Protein AF-A0A0Q7FBQ8-F1 (afdb_monomer_lite)

Structure (mmCIF, N/CA/C/O backbone):
data_AF-A0A0Q7FBQ8-F1
#
_entry.id   AF-A0A0Q7FBQ8-F1
#
loop_
_atom_site.group_PDB
_atom_site.id
_atom_site.type_symbol
_atom_site.label_atom_id
_atom_site.label_alt_id
_atom_site.label_comp_id
_atom_site.label_asym_id
_atom_site.label_entity_id
_atom_site.label_seq_id
_atom_site.pdbx_PDB_ins_code
_atom_site.Cartn_x
_atom_site.Cartn_y
_atom_site.Cartn_z
_atom_site.occupancy
_atom_site.B_iso_or_equiv
_atom_site.auth_seq_id
_atom_site.auth_comp_id
_atom_site.auth_asym_id
_atom_site.auth_atom_id
_atom_site.pdbx_PDB_model_num
ATOM 1 N N . MET A 1 1 ? 16.647 52.178 -50.863 1.00 52.84 1 MET A N 1
ATOM 2 C CA . MET A 1 1 ? 17.039 51.071 -51.768 1.00 52.84 1 MET A CA 1
ATOM 3 C C . MET A 1 1 ? 17.459 49.808 -50.981 1.00 52.84 1 MET A C 1
ATOM 5 O O . MET A 1 1 ? 18.518 49.259 -51.229 1.00 52.84 1 MET A O 1
ATOM 9 N N . ARG A 1 2 ? 16.657 49.344 -49.997 1.00 54.69 2 ARG A N 1
ATOM 10 C CA . ARG A 1 2 ? 16.983 48.181 -49.124 1.00 54.69 2 ARG A CA 1
ATOM 11 C C . ARG A 1 2 ? 15.959 47.029 -49.173 1.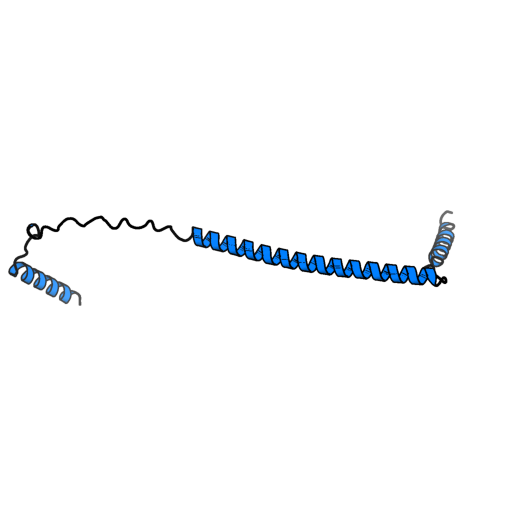00 54.69 2 ARG A C 1
ATOM 13 O O . ARG A 1 2 ? 16.252 45.950 -48.681 1.00 54.69 2 ARG A O 1
ATOM 20 N N . LEU A 1 3 ? 14.795 47.213 -49.810 1.00 55.66 3 LEU A N 1
ATOM 21 C CA . LEU A 1 3 ? 13.736 46.188 -49.865 1.00 55.66 3 LEU A CA 1
ATOM 22 C C . LEU A 1 3 ? 13.876 45.162 -51.009 1.00 55.66 3 LEU A C 1
ATOM 24 O O . LEU A 1 3 ? 13.200 44.137 -50.981 1.00 55.66 3 LEU A O 1
ATOM 28 N N . MET A 1 4 ? 14.751 45.386 -51.997 1.00 60.47 4 MET A N 1
ATOM 29 C CA . MET A 1 4 ? 14.908 44.465 -53.141 1.00 60.47 4 MET A CA 1
ATOM 30 C C . MET A 1 4 ? 15.776 43.231 -52.840 1.00 60.47 4 MET A C 1
ATOM 32 O O . MET A 1 4 ? 15.651 42.234 -53.541 1.00 60.47 4 MET A O 1
ATOM 36 N N . PHE A 1 5 ? 16.588 43.249 -51.774 1.00 59.62 5 PHE A N 1
ATOM 37 C CA . PHE A 1 5 ? 17.479 42.134 -51.410 1.00 59.62 5 PHE A CA 1
ATOM 38 C C . PHE A 1 5 ? 16.883 41.126 -50.409 1.00 59.62 5 PHE A C 1
ATOM 40 O O . PHE A 1 5 ? 17.379 40.008 -50.322 1.00 59.62 5 PHE A O 1
ATOM 47 N N . MET A 1 6 ? 15.798 41.452 -49.690 1.00 63.06 6 MET A N 1
ATOM 48 C CA . MET A 1 6 ? 15.184 40.498 -48.743 1.00 63.06 6 MET A CA 1
ATOM 49 C C . MET A 1 6 ? 14.330 39.425 -49.429 1.00 63.06 6 MET A C 1
ATOM 51 O O . MET A 1 6 ? 14.265 38.293 -48.962 1.00 63.06 6 MET A O 1
ATOM 55 N N . ARG A 1 7 ? 13.692 39.757 -50.556 1.00 65.94 7 ARG A N 1
ATOM 56 C CA . ARG A 1 7 ? 12.843 38.819 -51.308 1.00 65.94 7 ARG A CA 1
ATOM 57 C C . ARG A 1 7 ? 13.627 37.627 -51.880 1.00 65.94 7 ARG A C 1
ATOM 59 O O . ARG A 1 7 ? 13.172 36.510 -51.654 1.00 65.94 7 ARG A O 1
ATOM 66 N N . PRO A 1 8 ? 14.797 37.790 -52.537 1.00 72.69 8 PRO A N 1
ATOM 67 C CA . 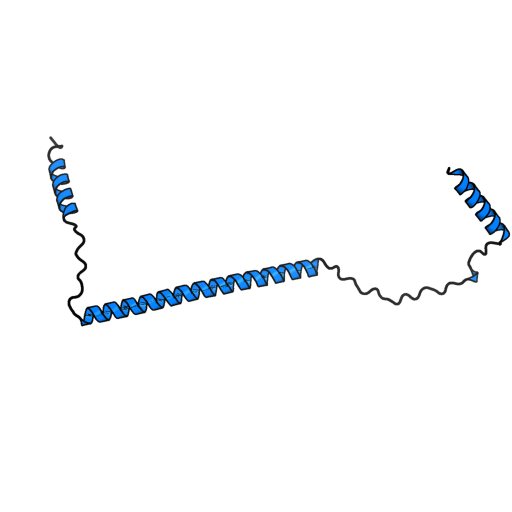PRO A 1 8 ? 15.555 36.634 -53.020 1.00 72.69 8 PRO A CA 1
ATOM 68 C C . PRO A 1 8 ? 16.095 35.762 -51.878 1.00 72.69 8 PRO A C 1
ATOM 70 O O . PRO A 1 8 ? 16.173 34.548 -52.031 1.00 72.69 8 PRO A O 1
ATOM 73 N N . LEU A 1 9 ? 16.398 36.352 -50.717 1.00 75.50 9 LEU A N 1
ATOM 74 C CA . LEU A 1 9 ? 16.871 35.612 -49.545 1.00 75.50 9 LEU A CA 1
ATOM 75 C C . LEU A 1 9 ? 15.767 34.742 -48.924 1.00 75.50 9 LEU A C 1
ATOM 77 O O . LEU A 1 9 ? 16.017 33.595 -48.566 1.00 75.50 9 LEU A O 1
ATOM 81 N N . LEU A 1 10 ? 14.531 35.247 -48.868 1.00 75.88 10 LEU A N 1
ATOM 82 C CA . LEU A 1 10 ? 13.373 34.466 -48.422 1.00 75.88 10 LEU A CA 1
ATOM 83 C C . LEU A 1 10 ? 13.033 33.328 -49.394 1.00 75.88 10 LEU A C 1
ATOM 85 O O . LEU A 1 10 ? 12.703 32.232 -48.949 1.00 75.88 10 LEU A O 1
ATOM 89 N N . PHE A 1 11 ? 13.167 33.551 -50.706 1.00 76.50 11 PHE A N 1
ATOM 90 C CA . PHE A 1 11 ? 12.988 32.485 -51.697 1.00 76.50 11 PHE A CA 1
ATOM 91 C C . PHE A 1 11 ? 14.085 31.416 -51.610 1.00 76.50 11 PHE A C 1
ATOM 93 O O . PHE A 1 11 ? 13.772 30.230 -51.659 1.00 76.50 11 PHE A O 1
ATOM 100 N N . ALA A 1 12 ? 15.346 31.804 -51.406 1.00 75.81 12 ALA A N 1
ATOM 101 C CA . ALA A 1 12 ? 16.440 30.854 -51.201 1.00 75.81 12 ALA A CA 1
ATOM 102 C C . ALA A 1 12 ? 16.248 30.017 -49.922 1.00 75.81 12 ALA A C 1
ATOM 104 O O . ALA A 1 12 ? 16.447 28.803 -49.944 1.00 75.81 12 ALA A O 1
ATOM 105 N N . LEU A 1 13 ? 15.792 30.643 -48.831 1.00 74.25 13 LEU A N 1
ATOM 106 C CA . LEU A 1 13 ? 15.501 29.951 -47.573 1.00 74.25 13 LEU A CA 1
ATOM 107 C C . LEU A 1 13 ? 14.323 28.974 -47.716 1.00 74.25 13 LEU A C 1
ATOM 109 O O . LEU A 1 13 ? 14.384 27.863 -47.196 1.00 74.25 13 LEU A O 1
ATOM 113 N N . ALA A 1 14 ? 13.276 29.354 -48.455 1.00 73.25 14 ALA A N 1
ATOM 114 C CA . ALA A 1 14 ? 12.123 28.493 -48.709 1.00 73.25 14 ALA A CA 1
ATOM 115 C C . ALA A 1 14 ? 12.486 27.260 -49.556 1.00 73.25 14 ALA A C 1
ATOM 117 O O . ALA A 1 14 ? 11.999 26.165 -49.282 1.00 73.25 14 ALA A O 1
ATOM 118 N N . ILE A 1 15 ? 13.378 27.410 -50.541 1.00 74.25 15 ILE A N 1
ATOM 119 C CA . ILE A 1 15 ? 13.859 26.289 -51.364 1.00 74.25 15 ILE A CA 1
ATOM 120 C C . ILE A 1 15 ? 14.737 25.341 -50.532 1.00 74.25 15 ILE A C 1
ATOM 122 O O . ILE A 1 15 ? 14.583 24.126 -50.631 1.00 74.25 15 ILE A O 1
ATOM 126 N N . PHE A 1 16 ? 15.597 25.877 -49.660 1.00 66.12 16 PHE A N 1
ATOM 127 C CA . PHE A 1 16 ? 16.437 25.060 -48.776 1.00 66.12 16 PHE A CA 1
ATOM 128 C C . PHE A 1 16 ? 15.621 24.340 -47.685 1.00 66.12 16 PHE A C 1
ATOM 130 O O . PHE A 1 16 ? 15.918 23.202 -47.324 1.00 66.12 16 PHE A O 1
ATOM 137 N N . ALA A 1 17 ? 14.548 24.964 -47.189 1.00 64.31 17 ALA A N 1
ATOM 138 C CA . ALA A 1 17 ? 13.612 24.329 -46.263 1.00 64.31 17 ALA A CA 1
ATOM 139 C C . ALA A 1 17 ? 12.785 23.222 -46.942 1.00 64.31 17 ALA A C 1
ATOM 141 O O . ALA A 1 17 ? 12.513 22.196 -46.327 1.00 64.31 17 ALA A O 1
ATOM 142 N N . ALA A 1 18 ? 12.432 23.388 -48.220 1.00 61.47 18 ALA A N 1
ATOM 143 C CA . ALA A 1 18 ? 11.722 22.367 -48.991 1.00 61.47 18 ALA A CA 1
ATOM 144 C C . ALA A 1 18 ? 12.607 21.162 -49.369 1.00 61.47 18 ALA A C 1
ATOM 146 O O . ALA A 1 18 ? 12.085 20.071 -49.597 1.00 61.47 18 ALA A O 1
ATOM 147 N N . SER A 1 19 ? 13.937 21.320 -49.403 1.00 60.09 19 SER A N 1
ATOM 148 C CA . SER A 1 19 ? 14.871 20.204 -49.612 1.00 60.09 19 SER A CA 1
ATOM 149 C C . SER A 1 19 ? 15.188 19.413 -48.340 1.00 60.09 19 SER A C 1
ATOM 151 O O . SER A 1 19 ? 15.878 18.398 -48.421 1.00 60.09 19 SER A O 1
ATOM 153 N N . ALA A 1 20 ? 14.656 19.811 -47.180 1.00 59.91 20 ALA A N 1
ATOM 154 C CA . ALA A 1 20 ? 14.623 18.973 -45.984 1.00 59.91 20 ALA A CA 1
ATOM 155 C C . ALA A 1 20 ? 13.536 17.890 -46.130 1.00 59.91 20 ALA A C 1
ATOM 157 O O . ALA A 1 20 ? 12.596 17.804 -45.342 1.00 59.91 20 ALA A O 1
ATOM 158 N N . SER A 1 21 ? 13.640 17.068 -47.179 1.00 59.34 21 SER A N 1
ATOM 159 C CA . SER A 1 21 ? 12.890 15.815 -47.234 1.00 59.34 21 SER A CA 1
ATOM 160 C C . SER A 1 21 ? 13.326 14.944 -46.054 1.00 59.34 21 SER A C 1
ATOM 162 O O . SER A 1 21 ? 14.530 14.876 -45.780 1.00 59.34 21 SER A O 1
ATOM 164 N N . PRO A 1 22 ? 12.396 14.275 -45.347 1.00 60.66 22 PRO A N 1
ATOM 165 C CA . PRO A 1 22 ? 12.776 13.291 -44.347 1.00 60.66 22 PRO A CA 1
ATOM 166 C C . PRO A 1 22 ? 13.670 12.266 -45.040 1.00 60.66 22 PRO A C 1
ATOM 168 O O . PRO A 1 22 ? 13.257 11.639 -46.019 1.00 60.66 22 PRO A O 1
ATOM 171 N N . ALA A 1 23 ? 14.919 12.158 -44.582 1.00 62.47 23 ALA A N 1
ATOM 172 C CA . ALA A 1 23 ? 15.840 11.156 -45.086 1.00 62.47 23 ALA A CA 1
ATOM 173 C C . ALA A 1 23 ? 15.125 9.798 -44.994 1.00 62.47 23 ALA A C 1
ATOM 175 O O . ALA A 1 23 ? 14.653 9.456 -43.904 1.00 62.47 23 ALA A O 1
ATOM 176 N N . PRO A 1 24 ? 14.971 9.050 -46.102 1.00 58.47 24 PRO A N 1
ATOM 177 C CA . PRO A 1 24 ? 14.360 7.735 -46.036 1.00 58.47 24 PRO A CA 1
ATOM 178 C C . PRO A 1 24 ? 15.163 6.917 -45.030 1.00 58.47 24 PRO A C 1
ATOM 180 O O . PRO A 1 24 ? 16.381 6.789 -45.173 1.00 58.47 24 PRO A O 1
ATOM 183 N N . ALA A 1 25 ? 14.479 6.441 -43.985 1.00 59.41 25 ALA A N 1
ATOM 184 C CA . ALA A 1 25 ? 15.052 5.578 -42.967 1.00 59.41 25 ALA A CA 1
ATOM 185 C C . ALA A 1 25 ? 15.870 4.499 -43.679 1.00 59.41 25 ALA A C 1
ATOM 187 O O . ALA A 1 25 ? 15.334 3.740 -44.491 1.00 59.41 25 ALA A O 1
ATOM 188 N N . GLN A 1 26 ? 17.184 4.515 -43.464 1.00 61.31 26 GLN A N 1
ATOM 189 C CA . GLN A 1 26 ? 18.096 3.583 -44.103 1.00 61.31 26 GLN A CA 1
ATOM 190 C C . GLN A 1 26 ? 17.791 2.203 -43.528 1.00 61.31 26 GLN A C 1
ATOM 192 O O . GLN A 1 26 ? 18.312 1.832 -42.482 1.00 61.31 26 GLN A O 1
ATOM 197 N N . VAL A 1 27 ? 16.891 1.464 -44.180 1.00 60.94 27 VAL A N 1
ATOM 198 C CA . VAL A 1 27 ? 16.631 0.063 -43.856 1.00 60.94 27 VAL A CA 1
ATOM 199 C C . VAL A 1 27 ? 17.964 -0.650 -44.009 1.00 60.94 27 VAL A C 1
ATOM 201 O O . VAL A 1 27 ? 18.521 -0.680 -45.111 1.00 60.94 27 VAL A O 1
ATOM 204 N N . ALA A 1 28 ? 18.502 -1.158 -42.900 1.00 60.38 28 ALA A N 1
ATOM 205 C CA . ALA A 1 28 ? 19.765 -1.869 -42.898 1.00 60.38 28 ALA A CA 1
ATOM 206 C C . ALA A 1 28 ? 19.687 -3.005 -43.932 1.00 60.38 28 ALA A C 1
ATOM 208 O O . ALA A 1 28 ? 18.905 -3.945 -43.795 1.00 60.38 28 ALA A O 1
ATOM 209 N N . ARG A 1 29 ? 20.452 -2.875 -45.024 1.00 64.00 29 ARG A N 1
ATOM 210 C CA . ARG A 1 29 ? 20.529 -3.883 -46.099 1.00 64.00 29 ARG A CA 1
ATOM 211 C C . ARG A 1 29 ? 21.268 -5.144 -45.659 1.00 64.00 29 ARG A C 1
ATOM 213 O O . ARG A 1 29 ? 21.197 -6.152 -46.355 1.00 64.00 29 ARG A O 1
ATOM 220 N N . ASP A 1 30 ? 21.979 -5.062 -44.541 1.00 78.81 30 ASP A N 1
ATOM 221 C CA . ASP A 1 30 ? 22.731 -6.161 -43.963 1.00 78.81 30 ASP A CA 1
ATOM 222 C C . ASP A 1 30 ? 21.791 -7.051 -43.126 1.00 78.81 30 ASP A C 1
ATOM 224 O O . ASP A 1 30 ? 21.193 -6.558 -42.161 1.00 78.81 30 ASP A O 1
ATOM 228 N N . PRO A 1 31 ? 21.615 -8.339 -43.479 1.00 78.00 31 PRO A N 1
ATOM 229 C CA . PRO A 1 31 ? 20.740 -9.244 -42.737 1.00 78.00 31 PRO A CA 1
ATOM 230 C C . PRO A 1 31 ? 21.122 -9.341 -41.253 1.00 78.00 31 PRO A C 1
ATOM 232 O O . PRO A 1 31 ? 20.232 -9.371 -40.407 1.00 78.00 31 PRO A O 1
ATOM 235 N N . ALA A 1 32 ? 22.416 -9.278 -40.919 1.00 82.06 32 ALA A N 1
ATOM 236 C CA . ALA A 1 32 ? 22.873 -9.351 -39.531 1.00 82.06 32 ALA A CA 1
ATOM 237 C C . ALA A 1 32 ? 22.439 -8.128 -38.701 1.00 82.06 32 ALA A C 1
ATOM 239 O O . ALA A 1 32 ? 22.045 -8.261 -37.542 1.00 82.06 32 ALA A O 1
ATOM 240 N N . ALA A 1 33 ? 22.463 -6.932 -39.297 1.00 83.69 33 ALA A N 1
ATOM 241 C CA . ALA A 1 33 ? 22.008 -5.712 -38.634 1.00 83.69 33 ALA A CA 1
ATOM 242 C C . ALA A 1 33 ? 20.488 -5.724 -38.408 1.00 83.69 33 ALA A C 1
ATOM 244 O O . ALA A 1 33 ? 20.012 -5.27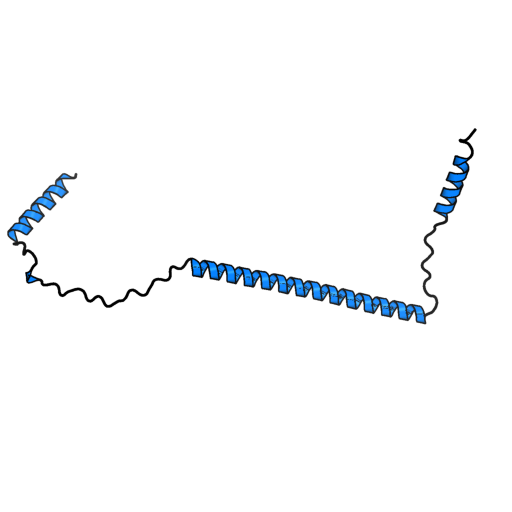4 -37.366 1.00 83.69 33 ALA A O 1
ATOM 245 N N . ARG A 1 34 ? 19.730 -6.295 -39.351 1.00 82.88 34 ARG A N 1
ATOM 246 C CA . ARG A 1 34 ? 18.273 -6.432 -39.248 1.00 82.88 34 ARG A CA 1
ATOM 247 C C . ARG A 1 34 ? 17.856 -7.404 -38.141 1.00 82.88 34 ARG A C 1
ATOM 249 O O . ARG A 1 34 ? 16.933 -7.103 -37.386 1.00 82.88 34 ARG A O 1
ATOM 256 N N . ASP A 1 35 ? 18.554 -8.530 -38.010 1.00 86.06 35 ASP A N 1
ATOM 257 C CA . ASP A 1 35 ? 18.305 -9.504 -36.939 1.00 86.06 35 ASP A CA 1
ATOM 258 C C . ASP A 1 35 ? 18.622 -8.924 -35.554 1.00 86.06 35 ASP A C 1
ATOM 260 O O . ASP A 1 35 ? 17.908 -9.186 -34.582 1.00 86.06 35 ASP A O 1
ATOM 264 N N . LEU A 1 36 ? 19.672 -8.104 -35.457 1.00 87.88 36 LEU A N 1
ATOM 265 C CA . LEU A 1 36 ? 20.057 -7.428 -34.218 1.00 87.88 36 LEU A CA 1
ATOM 266 C C . LEU A 1 36 ? 19.038 -6.345 -33.828 1.00 87.88 36 LEU A C 1
ATOM 268 O O . LEU A 1 36 ? 18.692 -6.211 -32.651 1.00 87.88 36 LEU A O 1
ATOM 272 N N . GLU A 1 37 ? 18.513 -5.604 -34.804 1.00 88.00 37 GLU A N 1
ATOM 273 C CA . GLU A 1 37 ? 17.442 -4.628 -34.591 1.00 88.00 37 GLU A CA 1
ATOM 274 C C . GLU A 1 37 ? 16.154 -5.310 -34.112 1.00 88.00 37 GLU A C 1
ATOM 276 O O . GLU A 1 37 ? 15.544 -4.871 -33.136 1.00 88.00 37 GLU A O 1
ATOM 281 N N . PHE A 1 38 ? 15.779 -6.432 -34.730 1.00 88.56 38 PHE A N 1
ATOM 282 C CA . PHE A 1 38 ? 14.610 -7.208 -34.323 1.00 88.56 38 PHE A CA 1
ATOM 283 C C . PHE A 1 38 ? 14.741 -7.744 -32.891 1.00 88.56 38 PHE A C 1
ATOM 285 O O . PHE A 1 38 ? 13.816 -7.600 -32.092 1.00 88.56 38 PHE A O 1
ATOM 292 N N . GLN A 1 39 ? 15.906 -8.287 -32.524 1.00 90.00 39 GLN A N 1
ATOM 293 C CA . GLN A 1 39 ? 16.180 -8.733 -31.152 1.00 90.00 39 GLN A CA 1
ATOM 294 C C . GLN A 1 39 ? 16.105 -7.582 -30.140 1.00 90.00 39 GLN A C 1
ATOM 296 O O . GLN A 1 39 ? 15.514 -7.738 -29.071 1.00 90.00 39 GLN A O 1
ATOM 301 N N . ASN A 1 40 ? 16.636 -6.403 -30.480 1.00 92.19 40 ASN A N 1
ATOM 302 C CA . ASN A 1 40 ? 16.523 -5.225 -29.617 1.00 92.19 40 ASN A CA 1
ATOM 303 C C . ASN A 1 40 ? 15.070 -4.780 -29.444 1.00 92.19 40 ASN A C 1
ATOM 305 O O . ASN A 1 40 ? 14.639 -4.508 -28.325 1.00 92.19 40 ASN A O 1
ATOM 309 N N . GLN A 1 41 ? 14.288 -4.753 -30.524 1.00 92.69 41 GLN A N 1
ATOM 310 C CA . GLN A 1 41 ? 12.865 -4.428 -30.445 1.00 92.69 41 GLN A CA 1
ATOM 311 C C . GLN A 1 41 ? 12.101 -5.438 -29.582 1.00 92.69 41 GLN A C 1
ATOM 313 O O . GLN A 1 41 ? 11.235 -5.048 -28.797 1.00 92.69 41 GLN A O 1
ATOM 318 N N . GLN A 1 42 ? 12.422 -6.730 -29.672 1.00 94.06 42 GLN A N 1
ATOM 319 C CA . GLN A 1 42 ? 11.827 -7.746 -28.804 1.00 94.06 42 GLN A CA 1
ATOM 320 C C . GLN A 1 42 ? 12.188 -7.539 -27.333 1.00 94.06 42 GLN A C 1
ATOM 322 O O . GLN A 1 42 ? 11.314 -7.651 -26.473 1.00 94.06 42 GLN A O 1
ATOM 327 N N . LEU A 1 43 ? 13.450 -7.227 -27.032 1.00 95.50 43 LEU A N 1
ATOM 328 C CA . LEU A 1 43 ? 13.895 -6.964 -25.665 1.00 95.50 43 LEU A CA 1
ATOM 329 C C . LEU A 1 43 ? 13.186 -5.738 -25.077 1.00 95.50 43 LEU A C 1
ATOM 331 O O . LEU A 1 43 ? 12.669 -5.797 -23.963 1.00 95.50 43 LEU A O 1
ATOM 335 N N . LEU A 1 44 ? 13.095 -4.650 -25.844 1.00 95.62 44 LEU A N 1
ATOM 336 C CA . LEU A 1 44 ? 12.391 -3.437 -25.428 1.00 95.62 44 LEU A CA 1
ATOM 337 C C . LEU A 1 44 ? 10.904 -3.701 -25.173 1.00 95.62 44 LEU A C 1
ATOM 339 O O . LEU A 1 44 ? 10.361 -3.249 -24.168 1.00 95.62 44 LEU A O 1
ATOM 343 N N . ASN A 1 45 ? 10.245 -4.474 -26.039 1.00 95.44 45 ASN A N 1
ATOM 344 C CA . ASN A 1 45 ? 8.848 -4.851 -25.830 1.00 95.44 45 ASN A CA 1
ATOM 345 C C . ASN A 1 45 ? 8.660 -5.684 -24.555 1.00 95.44 45 ASN A C 1
ATOM 347 O O . ASN A 1 45 ? 7.718 -5.437 -23.803 1.00 95.44 45 ASN A O 1
ATOM 351 N N . GLN A 1 46 ? 9.565 -6.624 -24.274 1.00 95.50 46 GLN A N 1
ATOM 352 C CA . GLN A 1 46 ? 9.525 -7.400 -23.031 1.00 95.50 46 GLN A CA 1
ATOM 353 C C . GLN A 1 46 ? 9.663 -6.497 -21.800 1.00 95.50 46 GLN A C 1
ATOM 355 O O . GLN A 1 46 ? 8.829 -6.572 -20.899 1.00 95.50 46 GLN A O 1
ATOM 360 N N . GLN A 1 47 ? 10.625 -5.572 -21.804 1.00 96.75 47 GLN A N 1
ATOM 361 C CA . GLN A 1 47 ? 10.805 -4.608 -20.713 1.00 96.75 47 GLN A CA 1
ATOM 362 C C . GLN A 1 47 ? 9.574 -3.715 -20.508 1.00 96.75 47 GLN A C 1
ATOM 364 O O . GLN A 1 47 ? 9.187 -3.429 -19.374 1.00 96.75 47 GLN A O 1
ATOM 369 N N . LEU A 1 48 ? 8.927 -3.280 -21.593 1.00 96.56 48 LEU A N 1
ATOM 370 C CA . LEU A 1 48 ? 7.699 -2.488 -21.509 1.00 96.56 48 LEU A CA 1
ATOM 371 C C . LEU A 1 48 ? 6.554 -3.282 -20.873 1.00 96.56 48 LEU A C 1
ATOM 373 O O . LEU A 1 48 ? 5.851 -2.749 -20.015 1.00 96.56 48 LEU A O 1
ATOM 377 N N . ILE A 1 49 ? 6.387 -4.552 -21.248 1.00 96.88 49 ILE A N 1
ATOM 378 C CA . ILE A 1 49 ? 5.369 -5.436 -20.665 1.00 96.88 49 ILE A CA 1
ATOM 379 C C . ILE A 1 49 ? 5.638 -5.658 -19.175 1.00 96.88 49 ILE A C 1
ATOM 381 O O . ILE A 1 49 ? 4.716 -5.569 -18.363 1.00 96.88 49 ILE A O 1
ATOM 385 N N . GLU A 1 50 ? 6.887 -5.923 -18.796 1.00 97.00 50 GLU A N 1
ATOM 386 C CA . GLU A 1 50 ? 7.275 -6.098 -17.394 1.00 97.00 50 GLU A CA 1
ATOM 387 C C . GLU A 1 50 ? 6.998 -4.844 -16.572 1.00 97.00 50 GLU A C 1
ATOM 389 O O . GLU A 1 50 ? 6.388 -4.929 -15.506 1.00 97.00 50 GLU A O 1
ATOM 394 N N . ARG A 1 51 ? 7.345 -3.669 -17.100 1.00 96.50 51 ARG A N 1
ATOM 395 C CA . ARG A 1 51 ? 7.061 -2.391 -16.446 1.00 96.50 51 ARG A CA 1
ATOM 396 C C . ARG A 1 51 ? 5.563 -2.132 -16.300 1.00 96.50 51 ARG A C 1
ATOM 398 O O . ARG A 1 51 ? 5.116 -1.622 -15.278 1.00 96.50 51 ARG A O 1
ATOM 405 N N . GLN A 1 52 ? 4.759 -2.479 -17.302 1.00 95.81 52 GLN A N 1
ATOM 406 C CA . GLN A 1 52 ? 3.303 -2.359 -17.192 1.00 95.81 52 GLN A CA 1
ATOM 407 C C . GLN A 1 52 ? 2.745 -3.293 -16.114 1.00 95.81 52 GLN A C 1
ATOM 409 O O . GLN A 1 52 ? 1.896 -2.883 -15.321 1.00 95.81 52 GLN A O 1
ATOM 414 N N . ARG A 1 53 ? 3.249 -4.531 -16.047 1.00 97.12 53 ARG A N 1
ATOM 415 C CA . ARG A 1 53 ? 2.878 -5.488 -14.998 1.00 97.12 53 ARG A CA 1
ATOM 416 C C . ARG A 1 53 ? 3.278 -4.988 -13.613 1.00 97.12 53 ARG A C 1
ATOM 418 O O . ARG A 1 53 ? 2.455 -5.075 -12.707 1.00 97.12 53 ARG A O 1
ATOM 425 N N . SER A 1 54 ? 4.479 -4.430 -13.456 1.00 97.50 54 SER A N 1
ATOM 426 C CA . SER A 1 54 ? 4.944 -3.910 -12.167 1.00 97.50 54 SER A CA 1
ATOM 427 C C . SER A 1 54 ? 4.073 -2.751 -11.684 1.00 97.50 54 SER A C 1
ATOM 429 O O . SER A 1 54 ? 3.634 -2.760 -10.541 1.00 97.50 54 SER A O 1
ATOM 431 N N . VAL A 1 55 ? 3.729 -1.807 -12.568 1.00 97.75 55 VAL A N 1
ATOM 432 C CA . VAL A 1 55 ? 2.827 -0.689 -12.240 1.00 97.75 55 VAL A CA 1
ATOM 433 C C . VAL A 1 55 ? 1.435 -1.194 -11.851 1.00 97.75 55 VAL A C 1
ATOM 435 O O . VAL A 1 55 ? 0.837 -0.703 -10.896 1.00 97.75 55 VAL A O 1
ATOM 438 N N . ALA A 1 56 ? 0.901 -2.189 -12.564 1.00 97.38 56 ALA A N 1
ATOM 439 C CA . ALA A 1 56 ? -0.394 -2.771 -12.223 1.00 97.38 56 ALA A CA 1
ATOM 440 C C . ALA A 1 56 ? -0.377 -3.442 -10.838 1.00 97.38 56 ALA A C 1
ATOM 442 O O . ALA A 1 56 ? -1.306 -3.243 -10.056 1.00 97.38 56 ALA A O 1
ATOM 443 N N . GLN A 1 57 ? 0.681 -4.193 -10.523 1.00 97.50 57 GLN A N 1
ATOM 444 C CA . GLN A 1 57 ? 0.863 -4.833 -9.218 1.00 97.50 57 GLN A CA 1
ATOM 445 C C . GLN A 1 57 ? 1.021 -3.801 -8.096 1.00 97.50 57 GLN A C 1
ATOM 447 O O . GLN A 1 57 ? 0.368 -3.915 -7.064 1.00 97.50 57 GLN A O 1
ATOM 452 N N . GLU A 1 58 ? 1.819 -2.758 -8.311 1.00 97.75 58 GLU A N 1
ATOM 453 C CA . GLU A 1 58 ? 2.010 -1.674 -7.345 1.00 97.75 58 GLU A CA 1
ATOM 454 C C . GLU A 1 58 ? 0.694 -0.940 -7.050 1.00 97.75 58 GLU A C 1
ATOM 456 O O . GLU A 1 58 ? 0.343 -0.716 -5.893 1.00 97.75 58 GLU A O 1
ATOM 461 N N . ASN A 1 59 ? -0.106 -0.655 -8.081 1.00 97.38 59 ASN A N 1
ATOM 462 C CA . ASN A 1 59 ? -1.434 -0.068 -7.904 1.00 97.38 59 ASN A CA 1
ATOM 463 C C . ASN A 1 59 ? -2.372 -0.980 -7.100 1.00 97.38 59 ASN A C 1
ATOM 465 O O . ASN A 1 59 ? -3.141 -0.492 -6.267 1.00 97.38 59 ASN A O 1
ATOM 469 N N . GLN A 1 60 ? -2.320 -2.296 -7.327 1.00 97.12 60 GLN A N 1
ATOM 470 C CA . GLN A 1 60 ? -3.103 -3.261 -6.553 1.00 97.12 60 GLN A CA 1
ATOM 471 C C . GLN A 1 60 ? -2.686 -3.262 -5.079 1.00 97.12 60 GLN A C 1
ATOM 473 O O . GLN A 1 60 ? -3.561 -3.192 -4.215 1.00 97.12 60 GLN A O 1
ATOM 478 N N . LEU A 1 61 ? -1.380 -3.277 -4.794 1.00 98.12 61 LEU A N 1
ATOM 479 C CA . LEU A 1 61 ? -0.850 -3.223 -3.429 1.00 98.12 61 LEU A CA 1
ATOM 480 C C . LEU A 1 61 ? -1.253 -1.928 -2.721 1.00 98.12 61 LEU A C 1
ATOM 482 O O . LEU A 1 61 ? -1.885 -1.987 -1.671 1.00 98.12 61 LEU A O 1
ATOM 486 N N . ASN A 1 62 ? -1.030 -0.773 -3.349 1.00 97.69 62 ASN A N 1
ATOM 487 C CA . ASN A 1 62 ? -1.419 0.527 -2.795 1.00 97.69 62 ASN A CA 1
ATOM 488 C C . ASN A 1 62 ? -2.925 0.603 -2.496 1.00 97.69 62 ASN A C 1
ATOM 490 O O . ASN A 1 62 ? -3.348 1.170 -1.488 1.00 97.69 62 ASN A O 1
ATOM 494 N N . THR A 1 63 ? -3.755 0.006 -3.356 1.00 97.62 63 THR A N 1
ATOM 495 C CA . THR A 1 63 ? -5.206 -0.051 -3.139 1.00 97.62 63 THR A CA 1
ATOM 496 C C . THR A 1 63 ? -5.568 -0.934 -1.942 1.00 97.62 63 THR A C 1
ATOM 498 O O . THR A 1 63 ? -6.472 -0.590 -1.178 1.00 97.62 63 THR A O 1
ATOM 501 N N . LEU A 1 64 ? -4.894 -2.074 -1.773 1.00 97.31 64 LEU A N 1
ATOM 502 C CA . LEU A 1 64 ? -5.103 -2.968 -0.633 1.00 97.31 64 LEU A CA 1
ATOM 503 C C . LEU A 1 64 ? -4.643 -2.319 0.675 1.00 97.31 64 LEU A C 1
ATOM 505 O O . LEU A 1 64 ? -5.413 -2.309 1.633 1.00 97.31 64 LEU A O 1
ATOM 509 N N . ASP A 1 65 ? -3.468 -1.695 0.690 1.00 97.38 65 ASP A N 1
ATOM 510 C CA . ASP A 1 65 ? -2.942 -0.991 1.862 1.00 97.38 65 ASP A CA 1
ATOM 511 C C . ASP A 1 65 ? -3.865 0.150 2.294 1.00 97.38 65 ASP A C 1
ATOM 513 O O . ASP A 1 65 ? -4.190 0.289 3.475 1.00 97.38 65 ASP A O 1
ATOM 517 N N . ALA A 1 66 ? -4.382 0.927 1.338 1.00 96.75 66 ALA A N 1
ATOM 518 C CA . ALA A 1 66 ? -5.360 1.971 1.627 1.00 96.75 66 ALA A CA 1
ATOM 519 C C . ALA A 1 66 ? -6.645 1.408 2.265 1.00 96.75 66 ALA A C 1
ATOM 521 O O . ALA A 1 66 ? -7.206 2.026 3.177 1.00 96.75 66 ALA A O 1
ATOM 522 N N . ARG A 1 67 ? -7.110 0.229 1.824 1.00 95.81 67 ARG A N 1
ATOM 523 C CA . ARG A 1 67 ? -8.271 -0.449 2.425 1.00 95.81 67 ARG A CA 1
ATOM 524 C C . ARG A 1 67 ? -7.980 -0.911 3.847 1.00 95.81 67 ARG A C 1
ATOM 526 O O . ARG A 1 67 ? -8.814 -0.669 4.715 1.00 95.81 67 ARG A O 1
ATOM 533 N N . VAL A 1 68 ? -6.823 -1.526 4.089 1.00 97.50 68 VAL A N 1
ATOM 534 C CA . VAL A 1 68 ? -6.417 -1.984 5.427 1.00 97.50 68 VAL A CA 1
ATOM 535 C C . VAL A 1 68 ? -6.334 -0.801 6.385 1.00 97.50 68 VAL A C 1
ATOM 537 O O . VAL A 1 68 ? -7.024 -0.793 7.400 1.00 97.50 68 VAL A O 1
ATOM 540 N N . GLN A 1 69 ? -5.618 0.264 6.014 1.00 96.44 69 GLN A N 1
ATOM 541 C CA . GLN A 1 69 ? -5.531 1.465 6.848 1.00 96.44 69 GLN A CA 1
ATOM 542 C C . GLN A 1 69 ? -6.904 2.090 7.118 1.00 96.44 69 GLN A C 1
ATOM 544 O O . GLN A 1 69 ? -7.164 2.588 8.212 1.00 96.44 69 GLN A O 1
ATOM 549 N N . SER A 1 70 ? -7.807 2.091 6.132 1.00 95.81 70 SER A N 1
ATOM 550 C CA . SER A 1 70 ? -9.172 2.572 6.345 1.00 95.81 70 SER A CA 1
ATOM 551 C C . SER A 1 70 ? -9.926 1.705 7.355 1.00 95.81 70 SER A C 1
ATOM 553 O O . SER A 1 70 ? -10.643 2.247 8.194 1.00 95.81 70 SER A O 1
ATOM 555 N N . GLN A 1 71 ? -9.781 0.380 7.287 1.00 94.38 71 GLN A N 1
ATOM 556 C CA . GLN A 1 71 ? -10.420 -0.545 8.225 1.00 94.38 71 GLN A CA 1
ATOM 557 C C . GLN A 1 71 ? -9.872 -0.370 9.641 1.00 94.38 71 GLN A C 1
ATOM 559 O O . GLN A 1 71 ? -10.655 -0.271 10.580 1.00 94.38 71 GLN A O 1
ATOM 564 N N . GLU A 1 72 ? -8.555 -0.247 9.794 1.00 94.44 72 GLU A N 1
ATOM 565 C CA . GLU A 1 72 ? -7.913 -0.004 11.089 1.00 94.44 72 GLU A CA 1
ATOM 566 C C . GLU A 1 72 ? -8.381 1.310 11.718 1.00 94.44 72 GLU A C 1
ATOM 568 O O . GLU A 1 72 ? -8.719 1.353 12.901 1.00 94.44 72 GLU A O 1
ATOM 573 N N . ARG A 1 73 ? -8.481 2.387 10.925 1.00 93.00 73 ARG A N 1
ATOM 574 C CA . ARG A 1 73 ? -9.014 3.670 11.407 1.00 93.00 73 ARG A CA 1
ATOM 575 C C . ARG A 1 73 ? -10.464 3.545 11.869 1.00 93.00 73 ARG A C 1
ATOM 577 O O . ARG A 1 73 ? -10.817 4.108 12.903 1.00 93.00 73 ARG A O 1
ATOM 584 N N . LEU A 1 74 ? -11.302 2.813 11.132 1.00 93.56 74 LEU A N 1
ATOM 585 C CA . LEU A 1 74 ? -12.695 2.581 11.524 1.00 93.56 74 LEU A CA 1
ATOM 586 C C . LEU A 1 74 ? -12.786 1.759 12.813 1.00 93.56 74 LEU A C 1
ATOM 588 O O . LEU A 1 74 ? -13.500 2.160 13.728 1.00 93.56 74 LEU A O 1
ATOM 592 N N . GLN A 1 75 ? -12.009 0.681 12.930 1.00 90.81 75 GLN A N 1
ATOM 593 C CA . GLN A 1 75 ? -11.938 -0.115 14.158 1.00 90.81 75 GLN A CA 1
ATOM 594 C C . GLN A 1 75 ? -11.454 0.718 15.349 1.00 90.81 75 GLN A C 1
ATOM 596 O O . GLN A 1 75 ? -12.019 0.624 16.436 1.00 90.81 75 GLN A O 1
ATOM 601 N N . GLY A 1 76 ? -10.458 1.586 15.148 1.00 88.94 76 GLY A N 1
ATOM 602 C CA . GLY A 1 76 ? -9.989 2.514 16.177 1.00 88.94 76 GLY A CA 1
ATOM 603 C C . GLY A 1 76 ? -11.081 3.481 16.642 1.00 88.94 76 GLY A C 1
ATOM 604 O O . GLY A 1 76 ? -11.235 3.711 17.841 1.00 88.94 76 GLY A O 1
ATOM 605 N N . LEU A 1 77 ? -11.892 4.006 15.718 1.00 87.94 77 LEU A N 1
ATOM 606 C CA . LEU A 1 77 ? -13.034 4.864 16.051 1.00 87.94 77 LEU A CA 1
ATOM 607 C C . LEU A 1 77 ? -14.150 4.101 16.776 1.00 87.94 77 LEU A C 1
ATOM 609 O O . LEU A 1 77 ? -14.759 4.644 17.698 1.00 87.94 77 LEU A O 1
ATOM 613 N N . GLU A 1 78 ? -14.425 2.857 16.389 1.00 86.56 78 GLU A N 1
ATOM 614 C CA . GLU A 1 78 ? -15.392 1.997 17.077 1.00 86.56 78 GLU A CA 1
ATOM 615 C C . GLU A 1 78 ? -14.936 1.652 18.497 1.00 86.56 78 GLU A C 1
ATOM 617 O O . GLU A 1 78 ? -15.734 1.730 19.435 1.00 86.56 78 GLU A O 1
ATOM 622 N N . ALA A 1 79 ? -13.651 1.338 18.672 1.00 82.88 79 ALA A N 1
ATOM 623 C CA . ALA A 1 79 ? -13.050 1.108 19.978 1.00 82.88 79 ALA A CA 1
ATOM 624 C C . ALA A 1 79 ? -13.115 2.369 20.853 1.00 82.88 79 ALA A C 1
ATOM 626 O O . ALA A 1 79 ? -13.498 2.282 22.014 1.00 82.88 79 ALA A O 1
ATOM 627 N N . ALA A 1 80 ? -12.834 3.548 20.288 1.00 80.19 80 ALA A N 1
ATOM 628 C CA . ALA A 1 80 ? -12.935 4.820 21.003 1.00 80.19 80 ALA A CA 1
ATOM 629 C C . ALA A 1 80 ? -14.384 5.201 21.364 1.00 80.19 80 ALA A C 1
ATOM 631 O O . ALA A 1 80 ? -14.617 5.861 22.375 1.00 80.19 80 ALA A O 1
ATOM 632 N N . ARG A 1 81 ? -15.373 4.798 20.554 1.00 80.31 81 ARG A N 1
ATOM 633 C CA . ARG A 1 81 ? -16.799 5.054 20.823 1.00 80.31 81 ARG A CA 1
ATOM 634 C C . ARG A 1 81 ? -17.404 4.130 21.870 1.00 80.31 81 ARG A C 1
ATOM 636 O O . ARG A 1 81 ? -18.456 4.472 22.406 1.00 80.31 81 ARG A O 1
ATOM 643 N N . ARG A 1 82 ? -16.812 2.966 22.143 1.00 75.06 82 ARG A N 1
ATOM 644 C CA . ARG A 1 82 ? -17.308 2.067 23.188 1.00 75.06 82 ARG A CA 1
ATOM 645 C C . ARG A 1 82 ? -16.785 2.549 24.542 1.00 75.06 82 ARG A C 1
ATOM 647 O O . ARG A 1 82 ? -15.595 2.388 24.802 1.00 75.06 82 ARG A O 1
ATOM 654 N N . PRO A 1 83 ? -17.630 3.116 25.425 1.00 69.12 83 PRO A N 1
ATOM 655 C CA . PRO A 1 83 ? -17.196 3.385 26.785 1.00 69.12 83 PRO A CA 1
ATOM 656 C C . PRO A 1 83 ? -16.799 2.055 27.425 1.00 69.12 83 PRO A C 1
ATOM 658 O O . PRO A 1 83 ? -17.585 1.103 27.432 1.00 69.12 83 PRO A O 1
ATOM 661 N N . THR A 1 84 ? -15.576 1.980 27.945 1.00 68.56 84 THR A N 1
ATOM 662 C CA . THR A 1 84 ? -15.131 0.863 28.776 1.00 68.56 84 THR A CA 1
ATOM 663 C C . THR A 1 84 ? -16.006 0.858 30.023 1.00 68.56 84 THR A C 1
ATOM 665 O O . THR A 1 84 ? -15.761 1.605 30.968 1.00 68.56 84 THR A O 1
ATOM 668 N N . LEU A 1 85 ? -17.082 0.069 30.009 1.00 67.38 85 LEU A N 1
ATOM 669 C CA . LEU A 1 85 ? -17.891 -0.163 31.196 1.00 67.38 85 LEU A CA 1
ATOM 670 C C . LEU A 1 85 ? -16.988 -0.889 32.188 1.00 67.38 85 LEU A C 1
ATOM 672 O O . LEU A 1 85 ? -16.676 -2.066 32.007 1.00 67.38 85 LEU A O 1
ATOM 676 N N . ALA A 1 86 ? -16.517 -0.161 33.200 1.00 74.56 86 ALA A N 1
ATOM 677 C CA . ALA A 1 86 ? -15.832 -0.776 34.320 1.00 74.56 86 ALA A CA 1
ATOM 678 C C . ALA A 1 86 ? -16.750 -1.877 34.875 1.00 74.56 86 ALA A C 1
ATOM 680 O O . ALA A 1 86 ? -17.951 -1.626 35.036 1.00 74.56 86 ALA A O 1
ATOM 681 N N . PRO A 1 87 ? -16.235 -3.090 35.136 1.00 71.81 87 PRO A N 1
ATOM 682 C CA . PRO A 1 87 ? -17.041 -4.123 35.759 1.00 71.81 87 PRO A CA 1
ATOM 683 C C . PRO A 1 87 ? -17.571 -3.561 37.078 1.00 71.81 87 PRO A C 1
ATOM 685 O O . PRO A 1 87 ? -16.793 -3.205 37.966 1.00 71.81 87 PRO A O 1
ATOM 688 N N . LEU A 1 88 ? -18.897 -3.427 37.178 1.00 69.12 88 LEU A N 1
ATOM 689 C CA . LEU A 1 88 ? -19.572 -3.092 38.426 1.00 69.12 88 LEU A CA 1
ATOM 690 C C . LEU A 1 88 ? -19.082 -4.102 39.462 1.00 69.12 88 LEU A C 1
ATOM 692 O O . LEU A 1 88 ? -19.339 -5.300 39.315 1.00 69.12 88 LEU A O 1
ATOM 696 N N . GLN A 1 89 ? -18.341 -3.631 40.470 1.00 67.94 89 GLN A N 1
ATOM 697 C CA . GLN A 1 89 ? -17.941 -4.449 41.609 1.00 67.94 89 GLN A CA 1
ATOM 698 C C . GLN A 1 89 ? -19.217 -4.988 42.259 1.00 67.94 89 GLN A C 1
ATOM 700 O O . GLN A 1 89 ? -19.889 -4.312 43.036 1.00 67.94 89 GLN A O 1
ATOM 705 N N . SER A 1 90 ? -19.589 -6.208 41.885 1.00 65.06 90 SER A N 1
ATOM 706 C CA . SER A 1 90 ? -20.770 -6.893 42.390 1.00 65.06 90 SER A CA 1
ATOM 707 C C . SER A 1 90 ? -20.418 -7.523 43.727 1.00 65.06 90 SER A C 1
ATOM 709 O O . SER A 1 90 ? -20.213 -8.727 43.812 1.00 65.06 90 SER A O 1
ATOM 711 N N . ALA A 1 91 ? -20.270 -6.695 44.759 1.00 63.22 91 ALA A N 1
ATOM 712 C CA . ALA A 1 91 ? -20.155 -7.157 46.141 1.00 63.22 91 ALA A CA 1
ATOM 713 C C . ALA A 1 91 ? -20.472 -6.050 47.161 1.00 63.22 91 ALA A C 1
ATOM 715 O O . ALA A 1 91 ? -19.892 -6.020 48.241 1.00 63.22 91 ALA A O 1
ATOM 716 N N . VAL A 1 92 ? -21.391 -5.128 46.859 1.00 66.69 92 VAL A N 1
ATOM 717 C CA . VAL A 1 92 ? -22.035 -4.368 47.939 1.00 66.69 92 VAL A CA 1
ATOM 718 C C . VAL A 1 92 ? -23.260 -5.167 48.341 1.00 66.69 92 VAL A C 1
ATOM 720 O O . VAL A 1 92 ? -24.319 -5.068 47.725 1.00 66.69 92 VAL A O 1
ATOM 723 N N . GLN A 1 93 ? -23.082 -6.041 49.328 1.00 73.62 93 GLN A N 1
ATOM 724 C CA . GLN A 1 93 ? -24.191 -6.756 49.937 1.00 73.62 93 GLN A CA 1
ATOM 725 C C . GLN A 1 93 ? -25.125 -5.702 50.557 1.00 73.62 93 GLN A C 1
ATOM 727 O O . GLN A 1 93 ? -24.662 -4.913 51.386 1.00 73.62 93 GLN A O 1
ATOM 732 N N . PRO A 1 94 ? -26.399 -5.609 50.130 1.00 74.00 94 PRO A N 1
ATOM 733 C CA . PRO A 1 94 ? -27.314 -4.638 50.707 1.00 74.00 94 PRO A CA 1
ATOM 734 C C . PRO A 1 94 ? -27.431 -4.906 52.215 1.00 74.00 94 PRO A C 1
ATOM 736 O O . PRO A 1 94 ? -27.471 -6.073 52.622 1.00 74.00 94 PRO A O 1
ATOM 739 N N . PRO A 1 95 ? -27.448 -3.858 53.058 1.00 78.50 95 PRO A N 1
ATOM 740 C CA . PRO A 1 95 ? -27.567 -4.036 54.498 1.00 78.50 95 PRO A CA 1
ATOM 741 C C . PRO A 1 95 ? -28.849 -4.808 54.819 1.00 78.50 95 PRO A C 1
ATOM 743 O O . PRO A 1 95 ? -29.877 -4.620 54.164 1.00 78.50 95 PRO A O 1
ATOM 746 N N . ALA A 1 96 ? -28.787 -5.683 55.824 1.00 79.44 96 ALA A N 1
ATOM 747 C CA . ALA A 1 96 ? -29.940 -6.457 56.265 1.00 79.44 96 ALA A CA 1
ATOM 748 C C . ALA A 1 96 ? -31.096 -5.507 56.621 1.00 79.44 96 ALA A C 1
ATOM 750 O O . ALA A 1 96 ? -30.983 -4.679 57.528 1.00 79.44 96 ALA A O 1
ATOM 751 N N . LEU A 1 97 ? -32.201 -5.606 55.878 1.00 76.00 97 LEU A N 1
ATOM 752 C CA . LEU A 1 97 ? -33.391 -4.797 56.115 1.00 76.00 97 LEU A CA 1
ATOM 753 C C . LEU A 1 97 ? -34.045 -5.270 57.417 1.00 76.00 97 LEU A C 1
ATOM 755 O O . LEU A 1 97 ? -34.641 -6.345 57.475 1.00 76.00 97 LEU A 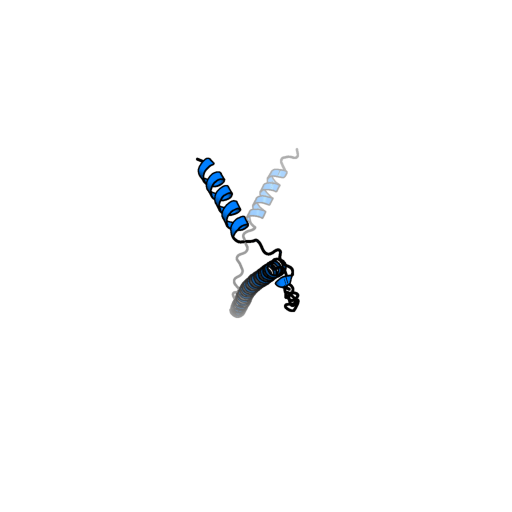O 1
ATOM 759 N N . ASN A 1 98 ? -33.926 -4.466 58.473 1.00 78.31 98 ASN A N 1
ATOM 760 C CA . ASN A 1 98 ? -34.622 -4.707 59.732 1.00 78.31 98 ASN A CA 1
ATOM 761 C C . ASN A 1 98 ? -36.106 -4.362 59.563 1.00 78.31 98 ASN A C 1
ATOM 763 O O . ASN A 1 98 ? -36.517 -3.216 59.743 1.00 78.31 98 ASN A O 1
ATOM 767 N N . MET A 1 99 ? -36.910 -5.376 59.227 1.00 71.06 99 MET A N 1
ATOM 768 C CA . MET A 1 99 ? -38.358 -5.251 59.013 1.00 71.06 99 MET A CA 1
ATOM 769 C C . MET A 1 99 ? -39.113 -4.674 60.229 1.00 71.06 99 MET A C 1
ATOM 771 O O . MET A 1 99 ? -40.192 -4.113 60.072 1.00 71.06 99 MET A O 1
ATOM 775 N N . GLY A 1 100 ? -38.533 -4.760 61.431 1.00 73.56 100 GLY A N 1
ATOM 776 C CA . GLY A 1 100 ? -39.111 -4.217 62.666 1.00 73.56 100 GLY A CA 1
ATOM 777 C C . GLY A 1 100 ? -39.048 -2.691 62.811 1.00 73.56 100 GLY A C 1
ATOM 778 O O . GLY A 1 100 ? -39.724 -2.152 63.680 1.00 73.56 100 GLY A O 1
ATOM 779 N N . ASN A 1 101 ? -38.276 -1.991 61.971 1.00 72.12 101 ASN A N 1
ATOM 780 C CA . ASN A 1 101 ? -38.142 -0.527 62.030 1.00 72.12 101 ASN A CA 1
ATOM 781 C C . ASN A 1 101 ? -39.051 0.207 61.034 1.00 72.12 101 ASN A C 1
ATOM 783 O O . ASN A 1 101 ? -39.020 1.437 60.964 1.00 72.12 101 ASN A O 1
ATOM 787 N N . TYR A 1 102 ? -39.846 -0.519 60.246 1.00 78.38 102 TYR A N 1
ATOM 788 C CA . TYR A 1 102 ? -40.823 0.113 59.370 1.00 78.38 102 TYR A CA 1
ATOM 789 C C . TYR A 1 102 ? -42.064 0.508 60.165 1.00 78.38 102 TYR A C 1
ATOM 791 O O . TYR A 1 102 ? -42.565 -0.247 61.000 1.00 78.38 102 TYR A O 1
ATOM 799 N N . ALA A 1 103 ? -42.583 1.702 59.881 1.00 78.31 103 ALA A N 1
ATOM 800 C CA . ALA A 1 103 ? -43.855 2.141 60.426 1.00 78.31 103 ALA A CA 1
ATOM 801 C C . ALA A 1 103 ? -44.952 1.164 59.976 1.00 78.31 103 ALA A C 1
ATOM 803 O O . ALA A 1 103 ? -45.269 1.071 58.790 1.00 78.31 103 ALA A O 1
ATOM 804 N N . THR A 1 104 ? -45.514 0.414 60.923 1.00 82.38 104 THR A N 1
ATOM 805 C CA . THR A 1 104 ? -46.641 -0.477 60.645 1.00 82.38 104 THR A CA 1
ATOM 806 C C . THR A 1 104 ? -47.889 0.381 60.505 1.00 82.38 104 THR A C 1
ATOM 808 O O . THR A 1 104 ? -48.281 1.072 61.444 1.00 82.38 104 THR A O 1
ATOM 811 N N . ILE A 1 105 ? -48.494 0.376 59.319 1.00 82.31 105 ILE A N 1
ATOM 812 C CA . ILE A 1 105 ? -49.745 1.088 59.063 1.00 82.31 105 ILE A CA 1
ATOM 813 C C . ILE A 1 105 ? -50.893 0.168 59.497 1.00 82.31 105 ILE A C 1
ATOM 815 O O . ILE A 1 105 ? -51.016 -0.919 58.938 1.00 82.31 105 ILE A O 1
ATOM 819 N N . PRO A 1 106 ? -51.746 0.569 60.457 1.00 88.50 106 PRO A N 1
ATOM 820 C CA . PRO A 1 106 ? -52.917 -0.219 60.828 1.00 88.50 106 PRO A CA 1
ATOM 821 C C . PRO A 1 106 ? -53.914 -0.326 59.667 1.00 88.50 106 PRO A C 1
ATOM 823 O O . PRO A 1 106 ? -54.144 0.655 58.954 1.00 88.50 106 PRO A O 1
ATOM 826 N N . ASP A 1 107 ? -54.582 -1.473 59.533 1.00 87.62 107 ASP A N 1
ATOM 827 C CA . ASP A 1 107 ? -55.524 -1.751 58.435 1.00 87.62 107 ASP A CA 1
ATOM 828 C C . ASP A 1 107 ? -56.631 -0.695 58.302 1.00 87.62 107 ASP A C 1
ATOM 830 O O . ASP A 1 107 ? -56.998 -0.295 57.194 1.00 87.62 107 ASP A O 1
ATOM 834 N N . ALA A 1 108 ? -57.122 -0.168 59.428 1.00 87.25 108 ALA A N 1
ATOM 835 C CA . ALA A 1 108 ? -58.121 0.900 59.442 1.00 87.25 108 ALA A CA 1
ATOM 836 C C . ALA A 1 108 ? -57.609 2.196 58.781 1.00 87.25 108 ALA A C 1
ATOM 838 O O . ALA A 1 108 ? -58.339 2.855 58.035 1.00 87.25 108 ALA A O 1
ATOM 839 N N . ALA A 1 109 ? -56.340 2.549 59.008 1.00 87.00 109 ALA A N 1
ATOM 840 C CA . ALA A 1 109 ? -55.717 3.727 58.409 1.00 87.00 109 ALA A CA 1
ATOM 841 C C . ALA A 1 109 ? -55.465 3.523 56.905 1.00 87.00 109 ALA A C 1
ATOM 843 O O . ALA A 1 109 ? -55.645 4.448 56.107 1.00 87.00 109 ALA A O 1
ATOM 844 N N . LEU A 1 110 ? -55.114 2.296 56.507 1.00 87.88 110 LEU A N 1
ATOM 845 C CA . LEU A 1 110 ? -54.921 1.919 55.109 1.00 87.88 110 LEU A CA 1
ATOM 846 C C . LEU A 1 110 ? -56.239 1.986 54.322 1.00 87.88 110 LEU A C 1
ATOM 848 O O . LEU A 1 110 ? -56.293 2.584 53.245 1.00 87.88 110 LEU A O 1
ATOM 852 N N . ALA A 1 111 ? -57.325 1.455 54.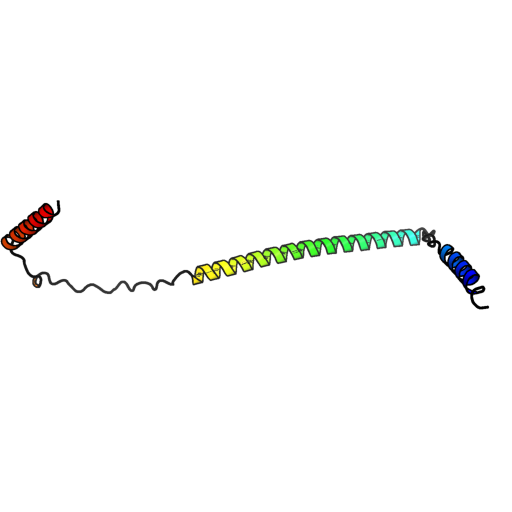889 1.00 91.81 111 ALA A N 1
ATOM 853 C CA . ALA A 1 111 ? -58.657 1.505 54.290 1.00 91.81 111 ALA A CA 1
ATOM 854 C C . ALA A 1 111 ? -59.146 2.950 54.083 1.00 91.81 111 ALA A C 1
ATOM 856 O O . ALA A 1 111 ? -59.616 3.295 52.994 1.00 91.81 111 ALA A O 1
ATOM 857 N N . ALA A 1 112 ? -58.968 3.817 55.087 1.00 91.50 112 ALA A N 1
ATOM 858 C CA . ALA A 1 112 ? -59.327 5.234 55.002 1.00 91.50 112 ALA A CA 1
ATOM 859 C C . ALA A 1 112 ? -58.481 6.004 53.969 1.00 91.50 112 ALA A C 1
ATOM 861 O O . ALA A 1 112 ? -58.968 6.926 53.311 1.00 91.50 112 ALA A O 1
ATOM 862 N N . SER A 1 113 ? -57.208 5.640 53.793 1.00 89.38 113 SER A N 1
ATOM 863 C CA . SER A 1 113 ? -56.363 6.200 52.732 1.00 89.38 113 SER A CA 1
ATOM 864 C C . SER A 1 113 ? -56.852 5.778 51.340 1.00 89.38 113 SER A C 1
ATOM 866 O O . SER A 1 113 ? -57.082 6.621 50.473 1.00 89.38 113 SER A O 1
ATOM 868 N N . ASN A 1 114 ? -57.123 4.483 51.150 1.00 91.31 114 ASN A N 1
ATOM 869 C CA . ASN A 1 114 ? -57.599 3.933 49.879 1.00 91.31 114 ASN A CA 1
ATOM 870 C C . ASN A 1 114 ? -58.982 4.466 49.472 1.00 91.31 114 ASN A C 1
ATOM 872 O O . ASN A 1 114 ? -59.281 4.553 48.281 1.00 91.31 114 ASN A O 1
ATOM 876 N N . ALA A 1 115 ? -59.843 4.810 50.432 1.00 90.94 115 ALA A N 1
ATOM 877 C CA . ALA A 1 115 ? -61.109 5.490 50.158 1.00 90.94 115 ALA A CA 1
ATOM 878 C C . ALA A 1 115 ? -60.875 6.884 49.553 1.00 90.94 115 ALA A C 1
ATOM 880 O O . ALA A 1 115 ? -61.350 7.158 48.454 1.00 90.94 115 ALA A O 1
ATOM 881 N N . ARG A 1 116 ? -60.030 7.706 50.188 1.00 88.31 116 ARG A N 1
ATOM 882 C CA . ARG A 1 116 ? -59.699 9.061 49.713 1.00 88.31 116 ARG A CA 1
A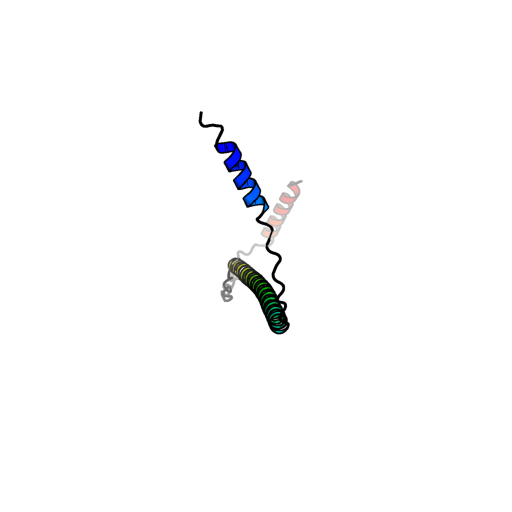TOM 883 C C . ARG A 1 116 ? -59.043 9.068 48.333 1.00 88.31 116 ARG A C 1
ATOM 885 O O . ARG A 1 116 ? -59.361 9.912 47.501 1.00 88.31 116 ARG A O 1
ATOM 892 N N . VAL A 1 117 ? -58.154 8.110 48.060 1.00 90.19 117 VAL A N 1
ATOM 893 C CA . VAL A 1 117 ? -57.525 7.968 46.733 1.00 90.19 117 VAL A CA 1
ATOM 894 C C . VAL A 1 117 ? -58.561 7.609 45.662 1.00 90.19 117 VAL A C 1
ATOM 896 O O . VAL A 1 117 ? -58.500 8.140 44.553 1.00 90.19 117 VAL A O 1
ATOM 899 N N . ARG A 1 118 ? -59.531 6.740 45.983 1.00 88.50 118 ARG A N 1
ATOM 900 C CA . ARG A 1 118 ? -60.627 6.387 45.065 1.00 88.50 118 ARG A CA 1
ATOM 901 C C . ARG A 1 118 ? -61.570 7.562 44.805 1.00 88.50 118 ARG A C 1
ATOM 903 O O . ARG A 1 118 ? -61.960 7.768 43.665 1.00 88.50 118 ARG A O 1
ATOM 910 N N . GLU A 1 119 ? -61.897 8.349 45.821 1.00 88.44 119 GLU A N 1
ATOM 911 C CA . GLU A 1 119 ? -62.718 9.558 45.666 1.00 88.44 119 GLU A CA 1
ATOM 912 C C . GLU A 1 119 ? -62.002 10.623 44.817 1.00 88.44 119 GLU A C 1
ATOM 914 O O . GLU A 1 119 ? -62.581 11.188 43.889 1.00 88.44 119 GLU A O 1
ATOM 919 N N . ALA A 1 120 ? -60.709 10.849 45.066 1.00 85.25 120 ALA A N 1
ATOM 920 C CA . ALA A 1 120 ? -59.905 11.805 44.306 1.00 85.25 120 ALA A CA 1
ATOM 921 C C . ALA A 1 120 ? -59.714 11.401 42.831 1.00 85.25 120 ALA A C 1
ATOM 923 O O . ALA A 1 120 ? -59.628 12.272 41.965 1.00 85.25 120 ALA A O 1
ATOM 924 N N . SER A 1 121 ? -59.650 10.099 42.524 1.00 85.69 121 SER A N 1
ATOM 925 C CA . SER A 1 121 ? -59.531 9.618 41.141 1.00 85.69 121 SER A CA 1
ATOM 926 C C . SER A 1 121 ? -60.850 9.685 40.368 1.00 85.69 121 SER A C 1
ATOM 928 O O . SER A 1 121 ? -60.827 9.896 39.156 1.00 85.69 121 SER A O 1
ATOM 930 N N . GLN A 1 122 ? -61.991 9.573 41.052 1.00 82.50 122 GLN A N 1
ATOM 931 C CA . GLN A 1 122 ? -63.319 9.702 40.443 1.00 82.50 122 GLN A CA 1
ATOM 932 C C . GLN A 1 122 ? -63.691 11.158 40.116 1.00 82.50 122 GLN A C 1
ATOM 934 O O . GLN A 1 122 ? -64.363 11.392 39.118 1.00 82.50 122 GLN A O 1
ATOM 939 N N . ASN A 1 123 ? -63.186 12.134 40.879 1.00 72.25 123 ASN A N 1
ATOM 940 C CA . ASN A 1 123 ? -63.413 13.572 40.655 1.00 72.25 123 ASN A CA 1
ATOM 941 C C . ASN A 1 123 ? -62.609 14.190 39.488 1.00 72.25 123 ASN A C 1
ATOM 943 O O . ASN A 1 123 ? -62.707 15.389 39.245 1.00 72.25 123 ASN A O 1
ATOM 947 N N . LYS A 1 124 ? -61.791 13.408 38.769 1.00 61.16 124 LYS A N 1
ATOM 948 C CA . LYS A 1 124 ? -60.988 13.866 37.616 1.00 61.16 124 LYS A CA 1
ATOM 949 C C . LYS A 1 124 ? -61.680 13.682 36.252 1.00 61.16 124 LYS A C 1
ATOM 951 O O . LYS A 1 124 ? -61.000 13.734 35.227 1.00 61.16 124 LYS A O 1
ATOM 956 N N . ARG A 1 125 ? -62.992 13.433 36.238 1.00 57.41 125 ARG A N 1
ATOM 957 C CA . ARG A 1 125 ? -63.819 13.357 35.026 1.00 57.41 125 ARG A CA 1
ATOM 958 C C . ARG A 1 125 ? -64.644 14.616 34.832 1.00 57.41 125 ARG A C 1
ATOM 960 O O . ARG A 1 125 ? -65.220 15.080 35.836 1.00 57.41 125 ARG A O 1
#

Sequence (125 aa):
MRLMFMRPLLFALAIFAASASPAPAQVARDPAARDLEFQNQQLLNQQLIERQRSVAQENQLNTLDARVQSQERLQGLEAARRPTLAPLQSAVQPPALNMGNYATIPDAALAASNARVREASQNKR

Foldseek 3Di:
DPPPPVVVVVVVVVVVVVVPDPDPDPPPPDPVVVVVVVVVVVVVVVVVVVVVVVVVVVVVVVVVVVVVVVVVVVVVVVVVPDPPPDPDPPPPDPPPPPPVPDDDDDPVNVVVVVVVVVVVVVVPD

Radius of gyration: 50.46 Å; chains: 1; bounding box: 87×61×116 Å

Secondary structure (DSSP, 8-state):
--STTHHHHHHHHHHHHHT-PPPP-----SHHHHHHHHHHHHHHHHHHHHHHHHHHHHHHHHHHHHHHHHHHHHHHHHHHHS----------PPPP--GGGS-PPPHHHHHHHHHHHHHHHHTT-

pLDDT: mean 81.02, std 13.32, range [52.84, 98.12]